Protein AF-A0A3B8SXZ1-F1 (afdb_monomer_lite)

pLDDT: mean 88.13, std 6.8, range [62.91, 96.25]

Radius of gyration: 19.56 Å; chains: 1; bounding box: 38×36×67 Å

Structure (mmCIF, N/CA/C/O backbone):
data_AF-A0A3B8SXZ1-F1
#
_entry.id   AF-A0A3B8SXZ1-F1
#
loop_
_atom_site.group_PDB
_atom_site.id
_atom_site.type_symbol
_atom_site.label_atom_id
_atom_site.label_alt_id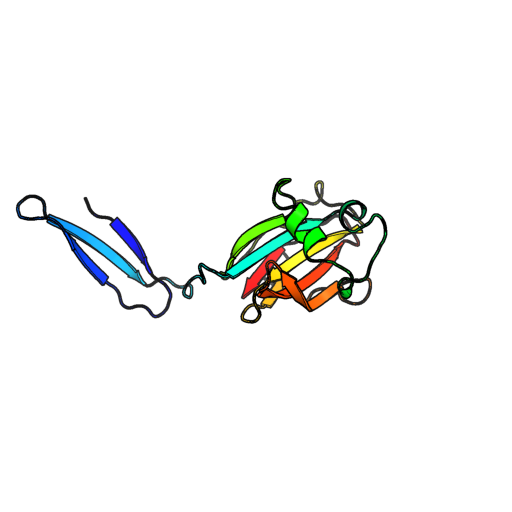
_atom_site.label_comp_id
_atom_site.label_asym_id
_atom_site.label_entity_id
_atom_site.label_seq_id
_atom_site.pdbx_PDB_ins_code
_atom_site.Cartn_x
_atom_site.Cartn_y
_atom_site.Cartn_z
_atom_site.occupancy
_atom_site.B_iso_or_equiv
_atom_site.auth_seq_id
_atom_site.auth_comp_id
_atom_site.auth_asym_id
_atom_site.auth_atom_id
_atom_site.pdbx_PDB_model_num
ATOM 1 N N . MET A 1 1 ? -6.552 9.083 36.990 1.00 72.94 1 MET A N 1
ATOM 2 C CA . MET A 1 1 ? -7.100 9.815 35.824 1.00 72.94 1 MET A CA 1
ATOM 3 C C . MET A 1 1 ? -7.404 8.801 34.741 1.00 72.94 1 MET A C 1
ATOM 5 O O . MET A 1 1 ? -6.623 7.867 34.613 1.00 72.94 1 MET A O 1
ATOM 9 N N . GLY A 1 2 ? -8.542 8.919 34.056 1.00 86.31 2 GLY A N 1
ATOM 10 C CA . GLY A 1 2 ? -8.925 7.974 33.002 1.00 86.31 2 GLY A CA 1
ATOM 11 C C . GLY A 1 2 ? -8.500 8.438 31.618 1.00 86.31 2 GLY A C 1
ATOM 12 O O . GLY A 1 2 ? -7.810 9.451 31.487 1.00 86.31 2 GLY A O 1
ATOM 13 N N . THR A 1 3 ? -8.891 7.684 30.597 1.00 92.62 3 THR A N 1
ATOM 14 C CA . THR A 1 3 ? -8.521 7.950 29.204 1.00 92.62 3 THR A CA 1
ATOM 15 C C . THR A 1 3 ? -9.686 8.500 28.390 1.00 92.62 3 THR A C 1
ATOM 17 O O . THR A 1 3 ? -10.857 8.313 28.721 1.00 92.62 3 THR A O 1
ATOM 20 N N . VAL A 1 4 ? -9.349 9.182 27.298 1.00 91.94 4 VAL A N 1
ATOM 21 C CA . VAL A 1 4 ? -10.288 9.511 26.226 1.00 91.94 4 VAL A CA 1
ATOM 22 C C . VAL A 1 4 ? -9.789 8.799 24.975 1.00 91.94 4 VAL A C 1
ATOM 24 O O . VAL A 1 4 ? -8.637 8.998 24.585 1.00 91.94 4 VAL A O 1
ATOM 27 N N . SER A 1 5 ? -10.623 7.956 24.373 1.00 90.00 5 SER A N 1
ATOM 28 C CA . SER A 1 5 ? -10.342 7.288 23.103 1.00 90.00 5 SER A CA 1
ATOM 29 C C . SER A 1 5 ? -11.339 7.718 22.034 1.00 90.00 5 SER A C 1
ATOM 31 O O . SER A 1 5 ? -12.509 7.980 22.312 1.00 90.00 5 SER A O 1
ATOM 33 N N . THR A 1 6 ? -10.869 7.786 20.793 1.00 89.56 6 THR A N 1
ATOM 34 C CA . THR A 1 6 ? -11.733 7.997 19.632 1.00 89.56 6 THR A CA 1
ATOM 35 C C . THR A 1 6 ? -12.273 6.647 19.167 1.00 89.56 6 THR A C 1
ATOM 37 O O . THR A 1 6 ? -11.502 5.715 18.945 1.00 89.56 6 THR A O 1
ATOM 40 N N . LEU A 1 7 ? -13.591 6.529 19.043 1.00 85.19 7 LEU A N 1
ATOM 41 C CA . LEU A 1 7 ? -14.282 5.349 18.531 1.00 85.19 7 LEU A CA 1
ATOM 42 C C . LEU A 1 7 ? -14.468 5.459 17.011 1.00 85.19 7 LEU A C 1
ATOM 44 O O . LEU A 1 7 ? -14.437 6.561 16.464 1.00 85.19 7 LEU A O 1
ATOM 48 N N . PRO A 1 8 ? -14.723 4.348 16.313 1.00 82.12 8 PRO A N 1
ATOM 49 C CA . PRO A 1 8 ? -15.138 4.395 14.921 1.00 82.12 8 PRO A CA 1
ATOM 50 C C . PRO A 1 8 ? -16.440 5.170 14.679 1.00 82.12 8 PRO A C 1
ATOM 52 O O . PRO A 1 8 ? -17.320 5.237 15.540 1.00 82.12 8 PRO A O 1
ATOM 55 N N . LEU A 1 9 ? -16.592 5.684 13.461 1.00 80.19 9 LEU A N 1
ATOM 56 C CA . LEU A 1 9 ? -17.808 6.304 12.950 1.00 80.19 9 LEU A CA 1
ATOM 57 C C . LEU A 1 9 ? -18.981 5.331 13.078 1.00 80.19 9 LEU A C 1
ATOM 59 O O . LEU A 1 9 ? -18.895 4.176 12.662 1.00 80.19 9 LEU A O 1
ATOM 63 N N . GLY A 1 10 ? -20.086 5.828 13.631 1.00 76.81 10 GLY A N 1
ATOM 64 C CA . GLY A 1 10 ? -21.310 5.054 13.831 1.00 76.81 10 GLY A CA 1
ATOM 65 C C . GLY A 1 10 ? -21.346 4.239 15.125 1.00 76.81 10 GLY A C 1
ATOM 66 O O . GLY A 1 10 ? -22.365 3.607 15.385 1.00 76.81 10 GLY A O 1
ATOM 67 N N . GLN A 1 11 ? -20.289 4.260 15.945 1.00 81.38 11 GLN A N 1
ATOM 68 C CA . GLN A 1 11 ? -20.384 3.768 17.320 1.00 81.38 11 GLN A CA 1
ATOM 69 C C . GLN A 1 11 ? -20.953 4.837 18.251 1.00 81.38 11 GLN A C 1
ATOM 71 O O . GLN A 1 11 ? -20.668 6.023 18.094 1.00 81.38 11 GLN A O 1
ATOM 76 N N . ASP A 1 12 ? -21.742 4.404 19.232 1.00 89.62 12 ASP A N 1
ATOM 77 C CA . ASP A 1 12 ? -22.282 5.285 20.263 1.00 89.62 12 ASP A CA 1
ATOM 78 C C . ASP A 1 12 ? -21.182 5.764 21.215 1.00 89.62 12 ASP A C 1
ATOM 80 O O . ASP A 1 12 ? -20.201 5.064 21.475 1.00 89.62 12 ASP A O 1
ATOM 84 N N . ALA A 1 13 ? -21.356 6.962 21.776 1.00 92.31 13 ALA A N 1
ATOM 85 C CA . ALA A 1 13 ? -20.464 7.451 22.817 1.00 92.31 13 ALA A CA 1
ATOM 86 C C . ALA A 1 13 ? -20.546 6.549 24.054 1.00 92.31 13 ALA A C 1
ATOM 88 O O . ALA A 1 13 ? -21.634 6.169 24.492 1.00 92.31 13 ALA A O 1
ATOM 89 N N . THR A 1 14 ? -19.398 6.235 24.648 1.00 95.12 14 THR A N 1
ATOM 90 C CA . THR A 1 14 ? -19.328 5.349 25.814 1.00 95.12 14 THR A CA 1
ATOM 91 C C . THR A 1 14 ? -18.622 6.013 26.982 1.00 95.12 14 THR A C 1
ATOM 93 O O . THR A 1 14 ? -17.723 6.839 26.817 1.00 95.12 14 THR A O 1
ATOM 96 N N . VAL A 1 15 ? -19.026 5.627 28.190 1.00 94.88 15 VAL A N 1
ATOM 97 C CA . VAL A 1 15 ? -18.303 5.939 29.422 1.00 94.88 15 VAL A CA 1
ATOM 98 C C . VAL A 1 15 ? -18.166 4.648 30.208 1.00 94.88 15 VAL A C 1
ATOM 100 O O . VAL A 1 15 ? -19.163 3.993 30.511 1.00 94.88 15 VAL A O 1
ATOM 103 N N . THR A 1 16 ? -16.935 4.278 30.541 1.00 94.56 16 THR A N 1
ATOM 104 C CA . THR A 1 16 ? -16.655 3.154 31.436 1.00 94.56 16 THR A CA 1
ATOM 105 C C . THR A 1 16 ? -16.103 3.679 32.747 1.00 94.56 16 THR A C 1
ATOM 107 O O . THR A 1 16 ? -15.277 4.590 32.777 1.00 94.56 16 THR A O 1
ATOM 110 N N . MET A 1 17 ? -16.583 3.110 33.846 1.00 92.69 17 MET A N 1
ATOM 111 C CA . MET A 1 17 ? -16.129 3.445 35.185 1.00 92.69 17 MET A CA 1
ATOM 112 C C . MET A 1 17 ? -15.332 2.268 35.735 1.00 92.69 17 MET A C 1
ATOM 114 O O . MET A 1 17 ? -15.805 1.134 35.734 1.00 92.69 17 MET A O 1
ATOM 118 N N . THR A 1 18 ? -14.123 2.543 36.204 1.00 92.81 18 THR A N 1
ATOM 119 C CA . THR A 1 18 ? -13.233 1.570 36.846 1.00 92.81 18 THR A CA 1
ATOM 120 C C . THR A 1 18 ? -12.816 2.078 38.223 1.00 92.81 18 THR A C 1
ATOM 122 O O . THR A 1 18 ? -12.850 3.281 38.472 1.00 92.81 18 THR A O 1
ATOM 125 N N . GLY A 1 19 ? -12.414 1.172 39.114 1.00 90.31 19 GLY A N 1
ATOM 126 C CA . GLY A 1 19 ? -12.016 1.515 40.481 1.00 90.31 19 GLY A CA 1
ATOM 127 C C . GLY A 1 19 ? -13.189 1.647 41.457 1.00 90.31 19 GLY A C 1
ATOM 128 O O . GLY A 1 19 ? -14.351 1.426 41.114 1.00 90.31 19 GLY A O 1
ATOM 129 N N . THR A 1 20 ? -12.865 1.970 42.706 1.00 90.62 20 THR A N 1
ATOM 130 C CA . THR A 1 20 ? -13.807 2.084 43.829 1.00 90.62 20 THR A CA 1
ATOM 131 C C . THR A 1 20 ? -13.468 3.318 44.647 1.00 90.62 20 THR A C 1
ATOM 133 O O . THR A 1 20 ? -12.306 3.701 44.699 1.00 90.62 20 THR A O 1
ATOM 136 N N . PHE A 1 21 ? -14.457 3.928 45.306 1.00 87.38 21 PHE A N 1
ATOM 137 C CA . PHE A 1 21 ? -14.257 5.157 46.079 1.00 87.38 21 PHE A CA 1
ATOM 138 C C . PHE A 1 21 ? -13.070 5.056 47.066 1.00 87.38 21 PHE A C 1
ATOM 140 O O . PHE A 1 21 ? -12.989 4.064 47.794 1.00 87.38 21 PHE A O 1
ATOM 147 N N . PRO A 1 22 ? -12.195 6.081 47.137 1.00 86.94 22 PRO A N 1
ATOM 148 C CA . PRO A 1 22 ? -12.250 7.357 46.404 1.00 86.94 22 PRO A CA 1
ATOM 149 C C . PRO A 1 22 ? -11.648 7.314 44.986 1.00 86.94 22 PRO A C 1
ATOM 151 O O . PRO A 1 22 ? -11.804 8.271 44.230 1.00 86.94 22 PRO A O 1
ATOM 154 N N . ASP A 1 23 ? -11.018 6.210 44.596 1.00 91.00 23 ASP A N 1
ATOM 155 C CA . ASP A 1 23 ? -10.238 6.063 43.363 1.00 91.00 23 ASP A CA 1
ATOM 156 C C . ASP A 1 23 ? -11.090 5.606 42.170 1.00 91.00 23 ASP A C 1
ATOM 158 O O . ASP A 1 23 ? -10.822 4.596 41.517 1.00 91.00 23 ASP A O 1
ATOM 162 N N . VAL A 1 24 ? -12.149 6.360 41.878 1.00 92.38 24 VAL A N 1
ATOM 163 C CA . VAL A 1 24 ? -12.975 6.135 40.687 1.00 92.38 24 VAL A CA 1
ATOM 164 C C . VAL A 1 24 ? -12.309 6.768 39.464 1.00 92.38 24 VAL A C 1
ATOM 166 O O . VAL A 1 24 ? -11.904 7.931 39.473 1.00 92.38 24 VAL A O 1
ATOM 169 N N . VAL A 1 25 ? -12.225 6.004 38.380 1.00 94.06 25 VAL A N 1
ATOM 170 C CA . VAL A 1 25 ? -11.637 6.407 37.102 1.00 94.06 25 VAL A CA 1
ATOM 171 C C . VAL A 1 25 ? -12.685 6.272 36.003 1.00 94.06 25 VAL A C 1
ATOM 173 O O . VAL A 1 25 ? -13.275 5.208 35.839 1.00 94.06 25 VAL A O 1
ATOM 176 N N . LEU A 1 26 ? -12.895 7.346 35.241 1.00 93.12 26 LEU A N 1
ATOM 177 C CA . LEU A 1 26 ? -13.821 7.395 34.109 1.00 93.12 26 LEU A CA 1
ATOM 178 C C . LEU A 1 26 ? -13.040 7.399 32.798 1.00 93.12 26 LEU A C 1
ATOM 180 O O . LEU A 1 26 ? -12.209 8.285 32.602 1.00 93.12 26 LEU A O 1
ATOM 184 N N . ASN A 1 27 ? -13.334 6.459 31.905 1.00 94.44 27 ASN A N 1
ATOM 185 C CA . ASN A 1 27 ? -12.781 6.433 30.554 1.00 94.44 27 ASN A CA 1
ATOM 186 C C . ASN A 1 27 ? -13.889 6.712 29.540 1.00 94.44 27 ASN A C 1
ATOM 188 O O . ASN A 1 27 ? -14.956 6.099 29.603 1.00 94.44 27 ASN A O 1
ATOM 192 N N . PHE A 1 28 ? -13.626 7.621 28.610 1.00 94.19 28 PHE A N 1
ATOM 193 C CA . PHE A 1 28 ? -14.586 8.092 27.617 1.00 94.19 28 PHE A CA 1
ATOM 194 C C . PHE A 1 28 ? -14.220 7.554 26.236 1.00 94.19 28 PHE A C 1
ATOM 196 O O . PHE A 1 28 ? -13.075 7.688 25.810 1.00 94.19 28 PHE A O 1
ATOM 203 N N . GLY A 1 29 ? -15.197 6.998 25.527 1.00 93.69 29 GLY A N 1
ATOM 204 C CA . GLY A 1 29 ? -15.111 6.708 24.101 1.00 93.69 29 GLY A CA 1
ATOM 205 C C . GLY A 1 29 ? -15.933 7.731 23.323 1.00 93.69 29 GLY A C 1
ATOM 206 O O . GLY A 1 29 ? -17.158 7.761 23.452 1.00 93.69 29 GLY A O 1
ATOM 207 N N . ILE A 1 30 ? -15.272 8.575 22.535 1.00 93.19 30 ILE A N 1
ATOM 208 C CA . ILE A 1 30 ? -15.906 9.624 21.730 1.00 93.19 30 ILE A CA 1
ATOM 209 C C . ILE A 1 30 ? -16.029 9.140 20.281 1.00 93.19 30 ILE A C 1
ATOM 211 O O . ILE A 1 30 ? -15.003 8.809 19.690 1.00 93.19 30 ILE A O 1
ATOM 215 N N . PRO A 1 31 ? -17.231 9.111 19.681 1.00 90.00 31 PRO A N 1
ATOM 216 C CA . PRO A 1 31 ? -17.410 8.735 18.282 1.00 90.00 31 PRO A CA 1
ATOM 217 C C . PRO A 1 31 ? -16.576 9.610 17.351 1.00 90.00 31 PRO A C 1
ATOM 219 O O . PRO A 1 31 ? -16.646 10.839 17.395 1.00 90.00 31 PRO A O 1
ATOM 222 N N . GLY A 1 32 ? -15.766 8.962 16.528 1.00 84.38 32 GLY A N 1
ATOM 223 C CA . GLY A 1 32 ? -14.933 9.595 15.523 1.00 84.38 32 GLY A CA 1
ATOM 224 C C . GLY A 1 32 ? -15.659 9.778 14.197 1.00 84.38 32 GLY A C 1
ATOM 225 O O . GLY A 1 32 ? -16.807 9.380 14.003 1.00 84.38 32 GLY A O 1
ATOM 226 N N . THR A 1 33 ? -14.947 10.380 13.253 1.00 78.25 33 THR A N 1
ATOM 227 C CA . THR A 1 33 ? -15.427 10.636 11.890 1.00 78.25 33 THR A CA 1
ATOM 228 C C . THR A 1 33 ? -15.011 9.552 10.894 1.00 78.25 33 THR A C 1
ATOM 230 O O . THR A 1 33 ? -15.461 9.570 9.751 1.00 78.25 33 THR A O 1
ATOM 233 N N . GLN A 1 34 ? -14.169 8.600 11.308 1.00 72.81 34 GLN A N 1
ATOM 234 C CA . GLN A 1 34 ? -13.605 7.560 10.446 1.00 72.81 34 GLN A CA 1
ATOM 235 C C . GLN A 1 34 ? -14.199 6.182 10.763 1.00 72.81 34 GLN A C 1
ATOM 237 O O . GLN A 1 34 ? -14.354 5.866 11.940 1.00 72.81 34 GLN A O 1
ATOM 242 N N . PRO A 1 35 ? -14.523 5.349 9.756 1.00 67.38 35 PRO A N 1
ATOM 243 C CA . PRO A 1 35 ? -15.050 3.998 9.966 1.00 67.38 35 PRO A CA 1
ATOM 244 C C . PRO A 1 35 ? -14.075 3.098 10.740 1.00 67.38 35 PRO A C 1
ATOM 246 O O . PRO A 1 35 ? -12.906 3.436 10.923 1.00 67.38 35 PRO A O 1
ATOM 249 N N . ALA A 1 36 ? -14.566 1.945 11.206 1.00 66.62 36 ALA A N 1
ATOM 250 C CA . ALA A 1 36 ? -13.760 1.016 11.994 1.00 66.62 36 ALA A CA 1
ATOM 251 C C . ALA A 1 36 ? -12.559 0.531 11.180 1.00 66.62 36 ALA A C 1
ATOM 253 O O . ALA A 1 36 ? -12.717 0.079 10.048 1.00 66.62 36 ALA A O 1
ATOM 254 N N . GLN A 1 37 ? -11.368 0.646 11.765 1.00 64.44 37 GLN A N 1
ATOM 255 C CA . GLN A 1 37 ? -10.139 0.153 11.162 1.00 64.44 37 GLN A CA 1
ATOM 256 C C . GLN A 1 37 ? -10.186 -1.378 11.117 1.00 64.44 37 GLN A C 1
ATOM 258 O O . GLN A 1 37 ? -10.446 -2.024 12.136 1.00 64.44 37 GLN A O 1
ATOM 263 N N . GLU A 1 38 ? -9.946 -1.967 9.948 1.00 66.69 38 GLU A N 1
ATOM 264 C CA . GLU A 1 38 ? -9.870 -3.421 9.821 1.00 66.69 38 GLU A CA 1
ATOM 265 C C . GLU A 1 38 ? -8.486 -3.884 10.285 1.00 66.69 38 GLU A C 1
ATOM 267 O O . GLU A 1 38 ? -7.500 -3.753 9.568 1.00 66.69 38 GLU A O 1
ATOM 272 N N . ILE A 1 39 ? -8.406 -4.393 11.516 1.00 62.91 39 ILE A N 1
ATOM 273 C CA . ILE A 1 39 ? -7.135 -4.696 12.201 1.00 62.91 39 ILE A CA 1
ATOM 274 C C . ILE A 1 39 ? -6.348 -5.847 11.544 1.00 62.91 39 ILE A C 1
ATOM 276 O O . ILE A 1 39 ? -5.130 -5.911 11.689 1.00 62.91 39 ILE A O 1
ATOM 280 N N . ASP A 1 40 ? -7.035 -6.713 10.791 1.00 78.88 40 ASP A N 1
ATOM 281 C CA . ASP A 1 40 ? -6.453 -7.883 10.114 1.00 78.88 40 ASP A CA 1
ATOM 282 C C . ASP A 1 40 ? -6.191 -7.658 8.616 1.00 78.88 40 ASP A C 1
ATOM 284 O O . ASP A 1 40 ? -5.680 -8.545 7.928 1.00 78.88 40 ASP A O 1
ATOM 288 N N . LYS A 1 41 ? -6.547 -6.484 8.087 1.00 85.88 41 LYS A N 1
ATOM 289 C CA . LYS A 1 41 ? -6.261 -6.107 6.702 1.00 85.88 41 LYS A CA 1
ATOM 290 C C . LYS A 1 41 ? -5.298 -4.938 6.677 1.00 85.88 41 LYS A C 1
ATOM 292 O O . LYS A 1 41 ? -5.322 -4.083 7.555 1.00 85.88 41 LYS A O 1
ATOM 297 N N . PHE A 1 42 ? -4.458 -4.880 5.652 1.00 91.88 42 PHE A N 1
ATOM 298 C CA . PHE A 1 42 ? -3.407 -3.872 5.570 1.00 91.88 42 PHE A CA 1
ATOM 299 C C . PHE A 1 42 ? -3.480 -3.079 4.273 1.00 91.88 42 PHE A C 1
ATOM 301 O O . PHE A 1 42 ? -3.974 -3.559 3.262 1.00 91.88 42 PHE A O 1
ATOM 308 N N . ILE A 1 43 ? -2.969 -1.859 4.292 1.00 92.75 43 ILE A N 1
ATOM 309 C CA . ILE A 1 43 ? -2.623 -1.123 3.083 1.00 92.75 43 ILE A CA 1
ATOM 310 C C . ILE A 1 43 ? -1.110 -1.200 2.943 1.00 92.75 43 ILE A C 1
ATOM 312 O O . ILE A 1 43 ? -0.374 -0.847 3.870 1.00 92.75 43 ILE A O 1
ATOM 316 N N . TYR A 1 44 ? -0.666 -1.673 1.784 1.00 94.88 44 TYR A N 1
ATOM 317 C CA . TYR A 1 44 ? 0.735 -1.684 1.394 1.00 94.88 44 TYR A CA 1
ATOM 318 C C . TYR A 1 44 ? 0.940 -0.542 0.421 1.00 94.88 44 TYR A C 1
ATOM 320 O O . TYR A 1 44 ? 0.302 -0.524 -0.628 1.00 94.88 44 TYR A O 1
ATOM 328 N N . TYR A 1 45 ? 1.800 0.413 0.744 1.00 94.88 45 TYR A N 1
ATOM 329 C CA . TYR A 1 45 ? 2.065 1.516 -0.167 1.00 94.88 45 TYR A CA 1
ATOM 330 C C . TYR A 1 45 ? 3.515 1.962 -0.120 1.00 94.88 45 TYR A C 1
ATOM 332 O O . TYR A 1 45 ? 4.168 1.933 0.922 1.00 94.88 45 TYR A O 1
ATOM 340 N N . GLY A 1 46 ? 4.021 2.423 -1.251 1.00 93.25 46 GLY A N 1
ATOM 341 C CA . GLY A 1 46 ? 5.359 2.975 -1.324 1.00 93.25 46 GLY A CA 1
ATOM 342 C C . GLY A 1 46 ? 5.858 3.049 -2.749 1.00 93.25 46 GLY A C 1
ATOM 343 O O . GLY A 1 46 ? 5.069 3.125 -3.694 1.00 93.25 46 GLY A O 1
ATOM 344 N N . ARG A 1 47 ? 7.179 3.050 -2.891 1.00 93.06 47 ARG A N 1
ATOM 345 C CA . ARG A 1 47 ? 7.833 3.267 -4.174 1.00 93.06 47 ARG A CA 1
ATOM 346 C C . ARG A 1 47 ? 8.933 2.246 -4.393 1.00 93.06 47 ARG A C 1
ATOM 348 O O . ARG A 1 47 ? 9.825 2.119 -3.559 1.00 93.06 47 ARG A O 1
ATOM 355 N N . LEU A 1 48 ? 8.888 1.567 -5.534 1.00 93.19 48 LEU A N 1
ATOM 356 C CA . LEU A 1 48 ? 9.903 0.596 -5.929 1.00 93.19 48 LEU A CA 1
ATOM 357 C C . LEU A 1 48 ? 10.649 1.083 -7.176 1.00 93.19 48 LEU A C 1
ATOM 359 O O . LEU A 1 48 ? 10.013 1.335 -8.198 1.00 93.19 48 LEU A O 1
ATOM 363 N N . PRO A 1 49 ? 11.983 1.212 -7.143 1.00 92.00 49 PRO A N 1
ATOM 364 C CA . PRO A 1 49 ? 12.759 1.457 -8.350 1.00 92.00 49 PRO A CA 1
ATOM 365 C C . PRO A 1 49 ? 12.691 0.258 -9.305 1.00 92.00 49 PRO A C 1
ATOM 367 O O . PRO A 1 49 ? 12.481 -0.879 -8.886 1.00 92.00 49 PRO A 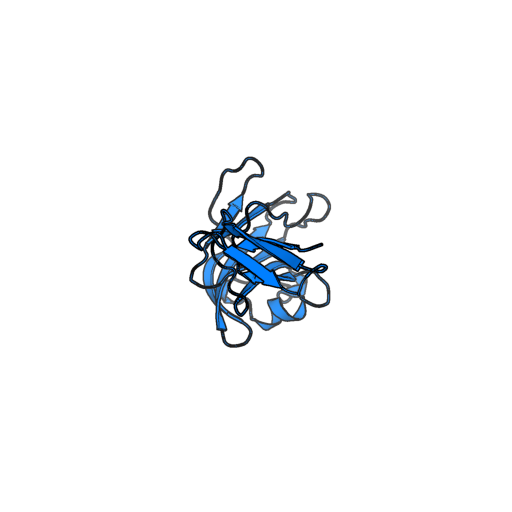O 1
ATOM 370 N N . ILE A 1 50 ? 12.969 0.491 -10.595 1.00 90.25 50 ILE A N 1
ATOM 371 C CA . ILE A 1 50 ? 12.986 -0.561 -11.637 1.00 90.25 50 ILE A CA 1
ATOM 372 C C . ILE A 1 50 ? 13.841 -1.772 -11.224 1.00 90.25 50 ILE A C 1
ATOM 374 O O . ILE A 1 50 ? 13.499 -2.914 -11.527 1.00 90.25 50 ILE A O 1
ATOM 378 N N . ALA A 1 51 ? 14.952 -1.533 -10.523 1.00 91.06 51 ALA A N 1
ATOM 379 C CA . ALA A 1 51 ? 15.841 -2.586 -10.037 1.00 91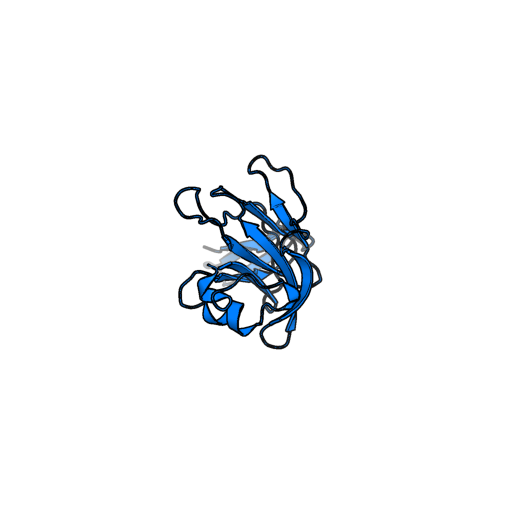.06 51 ALA A CA 1
ATOM 380 C C . ALA A 1 51 ? 15.131 -3.596 -9.115 1.00 91.06 51 ALA A C 1
ATOM 382 O O . ALA A 1 51 ? 15.418 -4.788 -9.195 1.00 91.06 51 ALA A O 1
ATOM 383 N N . ASP A 1 52 ? 14.175 -3.131 -8.310 1.00 91.69 52 ASP A N 1
ATOM 384 C CA . ASP A 1 52 ? 13.467 -3.932 -7.307 1.00 91.69 52 ASP A CA 1
ATOM 385 C C . ASP A 1 52 ? 12.272 -4.704 -7.899 1.00 91.69 52 ASP A C 1
ATOM 387 O O . ASP A 1 52 ? 11.822 -5.691 -7.324 1.00 91.69 52 ASP A O 1
ATOM 391 N N . VAL A 1 53 ? 11.806 -4.332 -9.098 1.00 88.81 53 VAL A N 1
ATOM 392 C CA . VAL A 1 53 ? 10.750 -5.055 -9.840 1.00 88.81 53 VAL A CA 1
ATOM 393 C C . VAL A 1 53 ? 11.305 -5.971 -10.942 1.00 88.81 53 VAL A C 1
ATOM 395 O O . VAL A 1 53 ? 10.602 -6.343 -11.879 1.00 88.81 53 VAL A O 1
ATOM 398 N N . GLY A 1 54 ? 12.583 -6.351 -10.849 1.00 84.44 54 GLY A N 1
ATOM 399 C CA . GLY A 1 54 ? 13.231 -7.275 -11.790 1.00 84.44 54 GLY A CA 1
ATOM 400 C C . GLY A 1 54 ? 14.135 -6.617 -12.837 1.00 84.44 54 GLY A C 1
ATOM 401 O O . GLY A 1 54 ? 14.528 -7.269 -13.803 1.00 84.44 54 GLY A O 1
ATOM 402 N N . GLY A 1 55 ? 14.486 -5.338 -12.669 1.00 86.94 55 GLY A N 1
ATOM 403 C CA . GLY A 1 55 ? 15.519 -4.660 -13.464 1.00 86.94 55 GLY A CA 1
ATOM 404 C C . GLY A 1 55 ? 15.094 -4.239 -14.873 1.00 86.94 55 GLY A C 1
ATOM 405 O O . GLY A 1 55 ? 15.930 -3.781 -15.651 1.00 86.94 55 GLY A O 1
ATOM 406 N N . SER A 1 56 ? 13.812 -4.368 -15.213 1.00 88.88 56 SER A N 1
ATOM 407 C CA . SER A 1 56 ? 13.241 -3.919 -16.485 1.00 88.88 56 SER A CA 1
ATOM 408 C C . SER A 1 56 ? 11.803 -3.440 -16.296 1.00 88.88 56 SER A C 1
ATOM 410 O O . SER A 1 56 ? 11.191 -3.684 -15.258 1.00 88.88 56 SER A O 1
ATOM 412 N N . VAL A 1 57 ? 11.268 -2.715 -17.281 1.00 87.69 57 VAL A N 1
ATOM 413 C CA . VAL A 1 57 ? 9.867 -2.287 -17.239 1.00 87.69 57 VAL A CA 1
ATOM 414 C C . VAL A 1 57 ? 8.965 -3.500 -17.460 1.00 87.69 57 VAL A C 1
ATOM 416 O O . VAL A 1 57 ? 9.045 -4.149 -18.503 1.00 87.69 57 VAL A O 1
ATOM 419 N N . ILE A 1 58 ? 8.108 -3.785 -16.482 1.00 90.88 58 ILE A N 1
ATOM 420 C CA . ILE A 1 58 ? 7.119 -4.859 -16.505 1.00 90.88 58 ILE A CA 1
ATOM 421 C C . ILE A 1 58 ? 5.713 -4.274 -16.381 1.00 90.88 58 ILE A C 1
ATOM 423 O O . ILE A 1 58 ? 5.510 -3.182 -15.856 1.00 90.88 58 ILE A O 1
ATOM 427 N N . GLN A 1 59 ? 4.720 -5.017 -16.860 1.00 91.31 59 GLN A N 1
ATOM 428 C CA . GLN A 1 59 ? 3.320 -4.673 -16.620 1.00 91.31 59 GLN A CA 1
ATOM 429 C C . GLN A 1 59 ? 2.976 -4.873 -15.142 1.00 91.31 59 GLN A C 1
ATOM 431 O O . GLN A 1 59 ? 3.477 -5.807 -14.516 1.00 91.31 59 GLN A O 1
ATOM 436 N N . TYR A 1 60 ? 2.070 -4.058 -14.593 1.00 93.00 60 TYR A N 1
ATOM 437 C CA . TYR A 1 60 ? 1.652 -4.194 -13.190 1.00 93.00 60 TYR A CA 1
ATOM 438 C C . TYR A 1 60 ? 1.062 -5.573 -12.876 1.00 93.00 60 TYR A C 1
ATOM 440 O O . TYR A 1 60 ? 1.249 -6.085 -11.779 1.00 93.00 60 TYR A O 1
ATOM 448 N N . SER A 1 61 ? 0.422 -6.224 -13.851 1.00 91.31 61 SER A N 1
ATOM 449 C CA . SER A 1 61 ? -0.080 -7.598 -13.712 1.00 91.31 61 SER A CA 1
ATOM 450 C C . SER A 1 61 ? 1.013 -8.652 -13.509 1.00 91.31 61 SER A C 1
ATOM 452 O O . SER A 1 61 ? 0.699 -9.788 -13.166 1.00 91.31 61 SER A O 1
ATOM 454 N N . ALA A 1 62 ? 2.278 -8.311 -13.765 1.00 92.62 62 ALA A N 1
ATOM 455 C CA . ALA A 1 62 ? 3.432 -9.171 -13.525 1.00 92.62 62 ALA A CA 1
ATOM 456 C C . ALA A 1 62 ? 4.126 -8.882 -12.180 1.00 92.62 62 ALA A C 1
ATOM 458 O O . ALA A 1 62 ? 5.048 -9.611 -11.817 1.00 92.62 62 ALA A O 1
ATOM 459 N N . ILE A 1 63 ? 3.696 -7.850 -11.440 1.00 93.19 63 ILE A N 1
ATOM 460 C CA . ILE A 1 63 ? 4.201 -7.575 -10.092 1.00 93.19 63 ILE A CA 1
ATOM 461 C C . ILE A 1 63 ? 3.748 -8.700 -9.167 1.00 93.19 63 ILE A C 1
ATOM 463 O O . ILE A 1 63 ? 2.563 -9.029 -9.084 1.00 93.19 63 ILE A O 1
ATOM 467 N N . THR A 1 64 ? 4.705 -9.301 -8.466 1.00 93.19 64 THR A N 1
ATOM 468 C CA . THR A 1 64 ? 4.444 -10.410 -7.550 1.00 93.19 64 THR A CA 1
ATOM 469 C C . THR A 1 64 ? 4.305 -9.924 -6.113 1.00 93.19 64 THR A C 1
ATOM 471 O O . THR A 1 64 ? 4.756 -8.837 -5.753 1.00 93.19 64 THR A O 1
ATOM 474 N N . ALA A 1 65 ? 3.709 -10.762 -5.262 1.00 93.19 65 ALA A N 1
ATOM 475 C CA . ALA A 1 65 ? 3.634 -10.498 -3.830 1.00 93.19 65 ALA A CA 1
ATOM 476 C C . ALA A 1 65 ? 5.021 -10.293 -3.216 1.00 93.19 65 ALA A C 1
ATOM 478 O O . ALA A 1 65 ? 5.225 -9.338 -2.472 1.00 93.19 65 ALA A O 1
ATOM 479 N N . ASP A 1 66 ? 5.975 -11.145 -3.601 1.00 93.12 66 ASP A N 1
ATOM 480 C CA . ASP A 1 66 ? 7.343 -11.103 -3.092 1.00 93.12 66 ASP A CA 1
ATOM 481 C C . ASP A 1 66 ? 8.015 -9.763 -3.389 1.00 93.12 66 ASP A C 1
ATOM 483 O O . ASP A 1 66 ? 8.633 -9.211 -2.486 1.00 93.12 66 ASP A O 1
ATOM 487 N N . MET A 1 67 ? 7.819 -9.198 -4.590 1.00 93.56 67 MET A N 1
ATOM 488 C CA . MET A 1 67 ? 8.335 -7.869 -4.960 1.00 93.56 67 MET A CA 1
ATOM 489 C C . MET A 1 67 ? 7.772 -6.738 -4.093 1.00 93.56 67 MET A C 1
ATOM 491 O O . MET A 1 67 ? 8.372 -5.677 -4.017 1.00 93.56 67 MET A O 1
ATOM 495 N N . ILE A 1 68 ? 6.620 -6.920 -3.450 1.00 93.75 68 ILE A N 1
ATOM 496 C CA . ILE A 1 68 ? 6.059 -5.925 -2.528 1.00 93.75 68 ILE A CA 1
ATOM 497 C C . ILE A 1 68 ? 6.534 -6.224 -1.103 1.00 93.75 68 ILE A C 1
ATOM 499 O O . ILE A 1 68 ? 7.003 -5.334 -0.391 1.00 93.75 68 ILE A O 1
ATOM 503 N N . THR A 1 69 ? 6.442 -7.482 -0.670 1.00 93.12 69 THR A N 1
ATOM 504 C CA . THR A 1 69 ? 6.695 -7.866 0.723 1.00 93.12 69 THR A CA 1
ATOM 505 C C . THR A 1 69 ? 8.178 -7.934 1.088 1.00 93.12 69 THR A C 1
ATOM 507 O O . THR A 1 69 ? 8.511 -7.744 2.258 1.00 93.12 69 THR A O 1
ATOM 510 N N . SER A 1 70 ? 9.088 -8.151 0.129 1.00 92.44 70 SER A N 1
ATOM 511 C CA . SER A 1 70 ? 10.542 -8.127 0.380 1.00 92.44 70 SER A CA 1
ATOM 512 C C . SER A 1 70 ? 11.046 -6.749 0.811 1.00 92.44 70 SER A C 1
ATOM 514 O O . SER A 1 70 ? 12.075 -6.646 1.475 1.00 92.44 70 SER A O 1
ATOM 516 N N . HIS A 1 71 ? 10.300 -5.698 0.469 1.00 92.19 71 HIS A N 1
ATOM 517 C CA . HIS A 1 71 ? 10.655 -4.299 0.694 1.00 92.19 71 HIS A CA 1
ATOM 518 C C . HIS A 1 71 ? 9.956 -3.671 1.911 1.00 92.19 71 HIS A C 1
ATOM 520 O O . HIS A 1 71 ? 9.908 -2.451 2.078 1.00 92.19 71 HIS A O 1
ATOM 526 N N . LEU A 1 72 ? 9.425 -4.515 2.802 1.00 89.94 72 LEU A N 1
ATOM 527 C CA . LEU A 1 72 ? 8.929 -4.081 4.109 1.00 89.94 72 LEU A CA 1
ATOM 528 C C . LEU A 1 72 ? 10.076 -3.771 5.077 1.00 89.94 72 LEU A C 1
ATOM 530 O O . LEU A 1 72 ? 9.956 -2.888 5.919 1.00 89.94 72 LEU A O 1
ATOM 534 N N . THR A 1 73 ? 11.199 -4.487 4.974 1.00 88.25 73 THR A N 1
ATOM 535 C CA . THR A 1 73 ? 12.335 -4.331 5.899 1.00 88.25 73 THR A CA 1
ATOM 536 C C . THR A 1 73 ? 13.284 -3.201 5.515 1.00 88.25 73 THR A C 1
ATOM 538 O O . THR A 1 73 ? 13.993 -2.691 6.379 1.00 88.25 73 THR A O 1
ATOM 541 N N . ASP A 1 74 ? 13.322 -2.818 4.234 1.00 88.88 74 ASP A N 1
ATOM 542 C CA . ASP A 1 74 ? 14.117 -1.682 3.745 1.00 88.88 74 ASP A CA 1
ATOM 543 C C . ASP A 1 74 ? 13.313 -0.369 3.687 1.00 88.88 74 ASP A C 1
ATOM 545 O O . ASP A 1 74 ? 13.833 0.652 3.240 1.00 88.88 74 ASP A O 1
ATOM 549 N N . ASN A 1 75 ? 12.075 -0.385 4.203 1.00 87.25 75 ASN A N 1
ATOM 550 C CA . ASN A 1 75 ? 11.145 0.744 4.300 1.00 87.25 75 ASN A CA 1
ATOM 551 C C . ASN A 1 75 ? 10.772 1.400 2.958 1.00 87.25 75 ASN A C 1
ATOM 553 O O . ASN A 1 75 ? 10.283 2.531 2.950 1.00 87.25 75 ASN A O 1
ATOM 557 N N . LYS A 1 76 ? 10.961 0.717 1.821 1.00 91.00 76 LYS A N 1
ATOM 558 C CA . LYS A 1 76 ? 10.459 1.216 0.528 1.00 91.00 76 LYS A CA 1
ATOM 559 C C . LYS A 1 76 ? 8.957 0.996 0.371 1.00 91.00 76 LYS A C 1
ATOM 561 O O . LYS A 1 76 ? 8.298 1.783 -0.310 1.00 91.00 76 LYS A O 1
ATOM 566 N N . ILE A 1 77 ? 8.418 -0.038 1.021 1.00 94.75 77 ILE A N 1
ATOM 567 C CA . ILE A 1 77 ? 6.982 -0.286 1.168 1.00 94.75 77 ILE A CA 1
ATOM 568 C C . ILE A 1 77 ? 6.602 -0.178 2.644 1.00 94.75 77 ILE A C 1
ATOM 570 O O . ILE A 1 77 ? 7.169 -0.836 3.512 1.00 94.75 77 ILE A O 1
ATOM 574 N N . ASN A 1 78 ? 5.586 0.629 2.919 1.00 92.31 78 ASN A N 1
ATOM 575 C CA . ASN A 1 78 ? 4.952 0.748 4.220 1.00 92.31 78 ASN A CA 1
ATOM 576 C C . ASN A 1 78 ? 3.759 -0.206 4.289 1.00 92.31 78 ASN A C 1
ATOM 578 O O . ASN A 1 78 ? 2.965 -0.271 3.351 1.00 92.31 78 ASN A O 1
ATOM 582 N N . LYS A 1 79 ? 3.610 -0.905 5.418 1.00 92.69 79 LYS A N 1
ATOM 583 C CA . LYS A 1 79 ? 2.445 -1.738 5.746 1.00 92.69 79 LYS A CA 1
ATOM 584 C C . LYS A 1 79 ? 1.742 -1.132 6.951 1.00 92.69 79 LYS A C 1
ATOM 586 O O . LYS A 1 79 ? 2.308 -1.100 8.042 1.00 92.69 79 LYS A O 1
ATOM 591 N N . ILE A 1 80 ? 0.512 -0.672 6.761 1.00 89.88 80 ILE A N 1
ATOM 592 C CA . ILE A 1 80 ? -0.308 -0.083 7.830 1.00 89.88 80 ILE A CA 1
ATOM 593 C C . ILE A 1 80 ? -1.667 -0.779 7.902 1.00 89.88 80 ILE A C 1
ATOM 595 O O . ILE A 1 80 ? -2.122 -1.283 6.877 1.00 89.88 80 ILE A O 1
ATOM 599 N N . PRO A 1 81 ? -2.335 -0.847 9.067 1.00 88.50 81 PRO A N 1
ATOM 600 C CA . PRO A 1 81 ? -3.660 -1.453 9.137 1.00 88.50 81 PRO A CA 1
ATOM 601 C C . PRO A 1 81 ? -4.663 -0.627 8.324 1.00 88.50 81 PRO A C 1
ATOM 603 O O . PRO A 1 81 ? -4.607 0.605 8.337 1.00 88.50 81 PRO A O 1
ATOM 606 N N . ALA A 1 82 ? -5.562 -1.302 7.612 1.00 87.50 82 ALA A N 1
ATOM 607 C CA . ALA A 1 82 ? -6.380 -0.699 6.571 1.00 87.50 82 ALA A CA 1
ATOM 608 C C . ALA A 1 82 ? -7.351 0.350 7.127 1.00 87.50 82 ALA A C 1
ATOM 610 O O . ALA A 1 82 ? -8.192 0.073 7.986 1.00 87.50 82 ALA A O 1
ATOM 611 N N . SER A 1 83 ? -7.221 1.571 6.616 1.00 85.56 83 SER A N 1
ATOM 612 C CA . SER A 1 83 ? -8.040 2.731 6.951 1.00 85.56 83 SER A CA 1
ATOM 613 C C . SER A 1 83 ? -8.048 3.720 5.786 1.00 85.56 83 SER A C 1
ATOM 615 O O . SER A 1 83 ? -7.257 3.607 4.850 1.00 85.56 83 SER A O 1
ATOM 617 N N . LYS A 1 84 ? -8.942 4.711 5.840 1.00 86.75 84 LYS A N 1
ATOM 618 C CA . LYS A 1 84 ? -8.924 5.811 4.872 1.00 86.75 84 LYS A CA 1
ATOM 619 C C . LYS A 1 84 ? -7.645 6.628 5.029 1.00 86.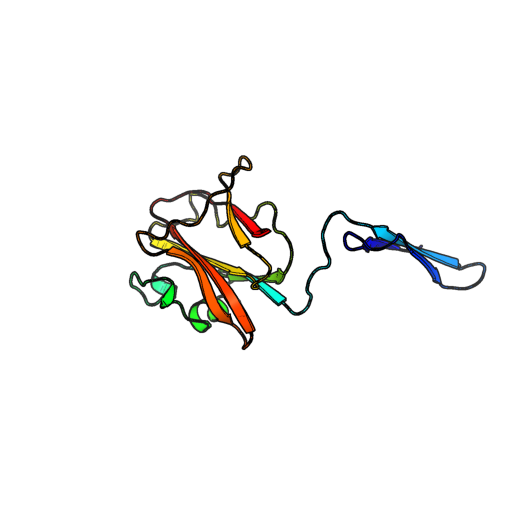75 84 LYS A C 1
ATOM 621 O O . LYS A 1 84 ? -7.274 6.982 6.150 1.00 86.75 84 LYS A O 1
ATOM 626 N N . LEU A 1 85 ? -7.013 6.964 3.910 1.00 85.94 85 LEU A N 1
ATOM 627 C CA . LEU A 1 85 ? -5.809 7.791 3.866 1.00 85.94 85 LEU A CA 1
ATOM 628 C C . LEU A 1 85 ? -6.130 9.087 3.132 1.00 85.94 85 LEU A C 1
ATOM 630 O O . LEU A 1 85 ? -6.415 9.070 1.942 1.00 85.94 85 LEU A O 1
ATOM 634 N N . GLU A 1 86 ? -6.084 10.215 3.839 1.00 79.62 86 GLU A N 1
ATOM 635 C CA . GLU A 1 86 ? -6.491 11.506 3.266 1.00 79.62 86 GLU A CA 1
ATOM 636 C C . GLU A 1 86 ? -5.399 12.160 2.411 1.00 79.62 86 GLU A C 1
ATOM 638 O O . GLU A 1 86 ? -5.708 12.857 1.443 1.00 79.62 86 GLU A O 1
ATOM 643 N N . LYS A 1 87 ? -4.126 11.951 2.771 1.00 83.44 87 LYS A N 1
ATOM 644 C CA . LYS A 1 87 ? -2.969 12.467 2.033 1.00 83.44 87 LYS A CA 1
ATOM 645 C C . LYS A 1 87 ? -1.683 11.806 2.519 1.00 83.44 87 LYS A C 1
ATOM 647 O O . LYS A 1 87 ? -1.223 12.093 3.623 1.00 83.44 87 LYS A O 1
ATOM 652 N N . VAL A 1 88 ? -1.069 10.967 1.690 1.00 86.31 88 VAL A N 1
ATOM 653 C CA . VAL A 1 88 ? 0.249 10.376 1.984 1.00 86.31 88 VAL A CA 1
ATOM 654 C C . VAL A 1 88 ? 1.211 10.645 0.836 1.00 86.31 88 VAL A C 1
ATOM 656 O O . VAL A 1 88 ? 0.881 10.399 -0.311 1.00 86.31 88 VAL A O 1
ATOM 659 N N . CYS A 1 89 ? 2.393 11.185 1.121 1.00 85.06 89 CYS A N 1
ATOM 660 C CA . CYS A 1 89 ? 3.385 11.494 0.090 1.00 85.06 89 CYS A CA 1
ATOM 661 C C . CYS A 1 89 ? 4.175 10.232 -0.302 1.00 85.06 89 CYS A C 1
ATOM 663 O O . CYS A 1 89 ? 4.661 9.530 0.583 1.00 85.06 89 CYS A O 1
ATOM 665 N N . PHE A 1 90 ? 4.349 9.972 -1.602 1.00 83.56 90 PHE A N 1
ATOM 666 C CA . PHE A 1 90 ? 5.238 8.910 -2.113 1.00 83.56 90 PHE A CA 1
ATOM 667 C C . PHE A 1 90 ? 6.718 9.317 -2.191 1.00 83.56 90 PHE A C 1
ATOM 669 O O . PHE A 1 90 ? 7.565 8.510 -2.576 1.00 83.56 90 PHE A O 1
ATOM 676 N N . GLY A 1 91 ? 7.024 10.570 -1.862 1.00 80.88 91 GLY A N 1
ATOM 677 C CA . GLY A 1 91 ? 8.365 11.141 -1.891 1.00 80.88 91 GLY A CA 1
ATOM 678 C C . GLY A 1 91 ? 8.375 12.539 -2.501 1.00 80.88 91 GLY A C 1
ATOM 679 O O . GLY A 1 91 ? 7.442 12.943 -3.203 1.00 80.88 91 GLY A O 1
ATOM 680 N N . GLU A 1 92 ? 9.433 13.279 -2.206 1.00 83.12 92 GLU A N 1
ATOM 681 C CA . GLU A 1 92 ? 9.698 14.594 -2.789 1.00 83.12 92 GLU A CA 1
ATOM 682 C C . GLU A 1 92 ? 10.312 14.476 -4.203 1.00 83.12 92 GLU A C 1
ATOM 684 O O . GLU A 1 92 ? 10.674 13.398 -4.688 1.00 83.12 92 GLU A O 1
ATOM 689 N N . GLU A 1 93 ? 10.406 15.601 -4.914 1.00 81.44 93 GLU A N 1
ATOM 690 C CA . GLU A 1 93 ? 10.911 15.639 -6.294 1.00 81.44 93 GLU A CA 1
ATOM 691 C C . GLU A 1 93 ? 12.380 15.189 -6.406 1.00 81.44 93 GLU A C 1
ATOM 693 O O . GLU A 1 93 ? 12.764 14.527 -7.367 1.00 81.44 93 GLU A O 1
ATOM 698 N N . ASP A 1 94 ? 13.209 15.500 -5.416 1.00 84.62 94 ASP A N 1
ATOM 699 C CA . ASP A 1 94 ? 14.612 15.084 -5.357 1.00 84.62 94 ASP A CA 1
ATOM 700 C C . ASP A 1 94 ? 14.789 13.614 -4.951 1.00 84.62 94 ASP A C 1
ATOM 702 O O . ASP A 1 94 ? 15.792 12.994 -5.316 1.00 84.62 94 ASP A O 1
ATOM 706 N N . GLU A 1 95 ? 13.793 13.038 -4.279 1.00 84.69 95 GLU A N 1
ATOM 707 C CA . GLU A 1 95 ? 13.768 11.634 -3.878 1.00 84.69 95 GLU A CA 1
ATOM 708 C C . GLU A 1 95 ? 13.260 10.714 -4.989 1.00 84.69 95 GLU A C 1
ATOM 710 O O . GLU A 1 95 ? 13.621 9.539 -4.996 1.00 84.69 95 GLU A O 1
ATOM 715 N N . THR A 1 96 ? 12.407 11.201 -5.896 1.00 86.38 96 THR A N 1
ATOM 716 C CA . THR A 1 96 ? 11.826 10.397 -6.985 1.00 86.38 96 THR A CA 1
ATOM 717 C C . THR A 1 96 ? 12.766 10.250 -8.181 1.00 86.38 96 THR A C 1
ATOM 719 O O . THR A 1 96 ? 13.566 11.134 -8.513 1.00 86.38 96 THR A O 1
ATOM 722 N N . ALA A 1 97 ? 12.653 9.115 -8.870 1.00 88.06 97 ALA A N 1
ATOM 723 C CA . ALA A 1 97 ? 13.318 8.865 -10.139 1.00 88.06 97 ALA A CA 1
ATOM 724 C C . ALA A 1 97 ? 12.316 8.497 -11.240 1.00 88.06 97 ALA A C 1
ATOM 726 O O . ALA A 1 97 ? 11.265 7.902 -11.005 1.00 88.06 97 ALA A O 1
ATOM 727 N N . ILE A 1 98 ? 12.669 8.850 -12.479 1.00 88.50 98 ILE A N 1
ATOM 728 C CA . ILE A 1 98 ? 11.935 8.391 -13.660 1.00 88.50 98 ILE A CA 1
ATOM 729 C C . ILE A 1 98 ? 12.057 6.869 -13.720 1.00 88.50 98 ILE A C 1
ATOM 731 O O . ILE A 1 98 ? 13.167 6.339 -13.656 1.00 88.50 98 ILE A O 1
ATOM 735 N N . GLY A 1 99 ? 10.928 6.184 -13.868 1.00 88.31 99 GLY A N 1
ATOM 736 C CA . GLY A 1 99 ? 10.870 4.727 -13.863 1.00 88.31 99 GLY A CA 1
ATOM 737 C C . GLY A 1 99 ? 10.486 4.109 -12.520 1.00 88.31 99 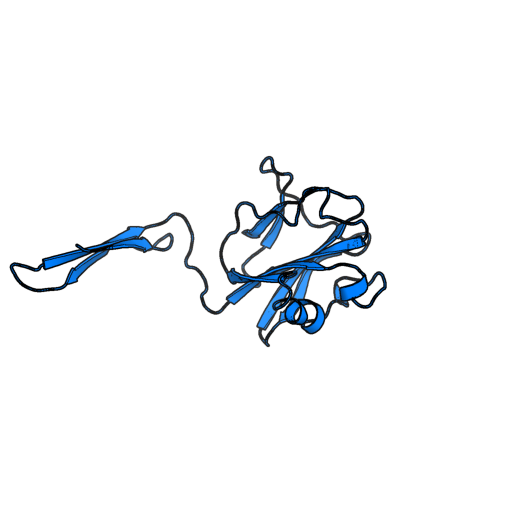GLY A C 1
ATOM 738 O O . GLY A 1 99 ? 10.238 2.907 -12.478 1.00 88.31 99 GLY A O 1
ATOM 739 N N . ASP A 1 100 ? 10.407 4.889 -11.440 1.00 91.12 100 ASP A N 1
ATOM 740 C CA . ASP A 1 100 ? 9.940 4.374 -10.154 1.00 91.12 100 ASP A CA 1
ATOM 741 C C . ASP A 1 100 ? 8.468 3.949 -10.233 1.00 91.12 100 ASP A C 1
ATOM 743 O O . ASP A 1 100 ? 7.622 4.668 -10.768 1.00 91.12 100 ASP A O 1
ATOM 747 N N . TYR A 1 101 ? 8.159 2.792 -9.659 1.00 93.25 101 TYR A N 1
ATOM 748 C CA . TYR A 1 101 ? 6.814 2.250 -9.539 1.00 93.25 101 TYR A CA 1
ATOM 749 C C . TYR A 1 101 ? 6.177 2.769 -8.261 1.00 93.25 101 TYR A C 1
ATOM 751 O O . TYR A 1 101 ? 6.672 2.507 -7.163 1.00 93.25 101 TYR A O 1
ATOM 759 N N . LEU A 1 102 ? 5.048 3.458 -8.391 1.00 93.44 102 LEU A N 1
ATOM 760 C CA . LEU A 1 102 ? 4.170 3.724 -7.257 1.00 93.44 102 LEU A CA 1
ATOM 761 C C . LEU A 1 102 ? 3.369 2.460 -6.971 1.00 93.44 102 LEU A C 1
ATOM 763 O O . LEU A 1 102 ? 2.623 2.001 -7.830 1.00 93.44 102 LEU A O 1
ATOM 767 N N . ILE A 1 103 ? 3.518 1.880 -5.791 1.00 95.00 103 ILE A N 1
ATOM 768 C CA . ILE A 1 103 ? 2.819 0.653 -5.413 1.00 95.00 103 ILE A CA 1
ATOM 769 C C . ILE A 1 103 ? 1.782 0.999 -4.365 1.00 95.00 103 ILE A C 1
ATOM 771 O O . ILE A 1 103 ? 2.120 1.612 -3.353 1.00 95.00 103 ILE A O 1
ATOM 775 N N . VAL A 1 104 ? 0.538 0.581 -4.592 1.00 96.06 104 VAL A N 1
ATOM 776 C CA . VAL A 1 104 ? -0.532 0.647 -3.596 1.00 96.06 104 VAL A CA 1
ATOM 777 C C . VAL A 1 104 ? -1.378 -0.613 -3.680 1.00 96.06 104 VAL A C 1
ATOM 779 O O . VAL A 1 104 ? -2.140 -0.786 -4.623 1.00 96.06 104 VAL A O 1
ATOM 782 N N . ALA A 1 105 ? -1.281 -1.494 -2.694 1.00 96.00 105 ALA A N 1
ATOM 783 C CA . ALA A 1 105 ? -2.196 -2.615 -2.548 1.00 96.00 105 ALA A CA 1
ATOM 784 C C . ALA A 1 105 ? -3.149 -2.343 -1.385 1.00 96.00 105 ALA A C 1
ATOM 786 O O . ALA A 1 105 ? -2.719 -2.167 -0.241 1.00 96.00 105 ALA A O 1
ATOM 787 N N . VAL A 1 106 ? -4.444 -2.309 -1.686 1.00 94.94 106 VAL A N 1
ATOM 788 C CA . VAL A 1 106 ? -5.515 -2.068 -0.712 1.00 94.94 106 VAL A CA 1
ATOM 789 C C . VAL A 1 106 ? -6.510 -3.229 -0.716 1.00 94.94 106 VAL A C 1
ATOM 791 O O . VAL A 1 106 ? -6.638 -3.926 -1.726 1.00 94.94 106 VAL A O 1
ATOM 794 N N . PRO A 1 107 ? -7.208 -3.504 0.394 1.00 93.25 107 PRO A N 1
ATOM 795 C CA . PRO A 1 107 ? -8.266 -4.506 0.399 1.00 93.25 107 PRO A CA 1
ATOM 796 C C . PRO A 1 107 ? -9.405 -4.138 -0.562 1.00 93.25 107 PRO A C 1
ATOM 798 O O . PRO A 1 107 ? -9.614 -2.968 -0.858 1.00 93.25 107 PRO A O 1
ATOM 801 N N . ALA A 1 108 ? -10.193 -5.121 -1.004 1.00 88.69 108 ALA A N 1
ATOM 802 C CA . ALA A 1 108 ? -11.232 -4.926 -2.027 1.00 88.69 108 ALA A CA 1
ATOM 803 C C . ALA A 1 108 ? -12.337 -3.901 -1.686 1.00 88.69 108 ALA A C 1
ATOM 805 O O . ALA A 1 108 ? -13.067 -3.481 -2.579 1.00 88.69 108 ALA A O 1
ATOM 806 N N . ASN A 1 109 ? -12.494 -3.525 -0.416 1.00 87.50 109 ASN A N 1
ATOM 807 C CA . ASN A 1 109 ? -13.432 -2.493 0.028 1.00 87.50 109 ASN A CA 1
ATOM 808 C C . ASN A 1 109 ? -12.875 -1.065 -0.042 1.00 87.50 109 ASN A C 1
ATOM 810 O O . ASN A 1 109 ? -13.614 -0.139 0.278 1.00 87.50 109 ASN A O 1
ATOM 814 N N . TYR A 1 110 ? -11.618 -0.902 -0.451 1.00 90.56 110 TYR A N 1
ATOM 815 C CA . TYR A 1 110 ? -10.966 0.390 -0.588 1.00 90.56 110 TYR A CA 1
ATOM 816 C C . TYR A 1 110 ? -10.611 0.676 -2.041 1.00 90.56 110 TYR A C 1
ATOM 818 O O . TYR A 1 110 ? -10.320 -0.240 -2.815 1.00 90.56 110 TYR A O 1
ATOM 826 N N . THR A 1 111 ? -10.575 1.959 -2.389 1.00 92.81 111 THR A N 1
ATOM 827 C CA . THR A 1 111 ? -10.084 2.424 -3.693 1.00 92.81 111 THR A CA 1
ATOM 828 C C . THR A 1 111 ? -8.975 3.446 -3.495 1.00 92.81 111 THR A C 1
ATOM 830 O O . THR A 1 111 ? -9.090 4.341 -2.659 1.00 92.81 111 THR A O 1
ATOM 833 N N . ALA A 1 112 ? -7.885 3.308 -4.251 1.00 94.00 112 ALA A N 1
ATOM 834 C CA . ALA A 1 112 ? -6.758 4.230 -4.202 1.00 94.00 112 ALA A CA 1
ATOM 835 C C . ALA A 1 112 ? -6.773 5.203 -5.386 1.00 94.00 112 ALA A C 1
ATOM 837 O O . ALA A 1 112 ? -7.088 4.826 -6.515 1.00 94.00 112 ALA A O 1
ATOM 838 N N . TYR A 1 113 ? -6.343 6.435 -5.130 1.00 93.25 113 TYR A N 1
ATOM 839 C CA . TYR A 1 113 ? -6.236 7.510 -6.109 1.00 93.25 113 TYR A CA 1
ATOM 840 C C . TYR A 1 113 ? -4.925 8.272 -5.950 1.00 93.25 113 TYR A C 1
ATOM 842 O O . TYR A 1 113 ? -4.342 8.343 -4.862 1.00 93.25 113 TYR A O 1
ATOM 850 N N . ILE A 1 114 ? -4.509 8.918 -7.034 1.00 89.75 114 ILE A N 1
ATOM 851 C CA . ILE A 1 114 ? -3.491 9.962 -7.000 1.00 89.75 114 ILE A CA 1
ATOM 852 C C . ILE A 1 114 ? -4.165 11.281 -6.637 1.00 89.75 114 ILE A C 1
ATOM 854 O O . ILE A 1 114 ? -5.228 11.599 -7.163 1.00 89.75 114 ILE A O 1
ATOM 858 N N . GLN A 1 115 ? -3.534 12.062 -5.766 1.00 87.06 115 GLN A N 1
ATOM 859 C CA . GLN A 1 115 ? -3.962 13.407 -5.412 1.00 87.06 115 GLN A CA 1
ATOM 860 C C . GLN A 1 115 ? -2.901 14.435 -5.831 1.00 87.06 115 GLN A C 1
ATOM 862 O O . GLN A 1 115 ? -1.703 14.246 -5.614 1.00 87.06 115 GLN A O 1
ATOM 867 N N . ASP A 1 116 ? -3.351 15.556 -6.392 1.00 76.69 116 ASP A N 1
ATOM 868 C CA . ASP A 1 116 ? -2.515 16.664 -6.892 1.00 76.69 116 ASP A CA 1
ATOM 869 C C . ASP A 1 116 ? -1.916 17.565 -5.789 1.00 76.69 116 ASP A C 1
ATOM 871 O O . ASP A 1 116 ? -1.307 18.597 -6.062 1.00 76.69 116 ASP A O 1
ATOM 875 N N . GLY A 1 117 ? -2.109 17.202 -4.518 1.00 74.38 117 GLY A N 1
ATOM 876 C CA . GLY A 1 117 ? -1.687 17.980 -3.354 1.00 74.38 117 GLY A CA 1
ATOM 877 C C . GLY A 1 117 ? -2.626 19.124 -2.961 1.00 74.38 117 GLY A C 1
ATOM 878 O O . GLY A 1 117 ? -2.531 19.577 -1.813 1.00 74.38 117 GLY A O 1
ATOM 879 N N . PHE A 1 118 ? -3.548 19.527 -3.840 1.00 75.62 118 PHE A N 1
ATOM 880 C CA . PHE A 1 118 ? -4.599 20.526 -3.603 1.00 75.62 118 PHE A CA 1
ATOM 881 C C . PHE A 1 118 ? -5.961 19.898 -3.276 1.00 75.62 118 PHE A C 1
ATOM 883 O O . PHE A 1 118 ? -6.890 20.612 -2.903 1.00 75.62 118 PHE A O 1
ATOM 890 N N . GLY A 1 119 ? -6.058 18.569 -3.349 1.00 75.75 119 GLY A N 1
ATOM 891 C CA . GLY A 1 119 ? -7.228 17.798 -2.931 1.00 75.75 119 GLY A CA 1
ATOM 892 C C . GLY A 1 119 ? -7.994 17.163 -4.088 1.00 75.75 119 GLY A C 1
ATOM 893 O O . GLY A 1 119 ? -8.897 16.370 -3.831 1.00 75.75 119 GLY A O 1
ATOM 894 N N . SER A 1 120 ? -7.628 17.452 -5.340 1.00 84.25 120 SER A N 1
ATOM 895 C CA . SER A 1 120 ? -8.235 16.795 -6.500 1.00 84.25 120 SER A CA 1
ATOM 896 C C . SER A 1 120 ? -7.679 15.384 -6.631 1.00 84.25 120 SER A C 1
ATOM 898 O O . SER A 1 120 ? -6.463 15.192 -6.568 1.00 84.25 120 SER A O 1
ATOM 900 N N . THR A 1 121 ? -8.556 14.402 -6.832 1.00 89.38 121 THR A N 1
ATOM 901 C CA . THR A 1 121 ? -8.178 13.002 -7.042 1.00 89.38 121 THR A CA 1
ATOM 902 C C . THR A 1 121 ? -8.226 12.626 -8.521 1.00 89.38 121 THR A C 1
ATOM 904 O O . THR A 1 121 ? -8.964 13.203 -9.321 1.00 89.38 121 THR A O 1
ATOM 907 N N . SER A 1 122 ? -7.397 11.668 -8.918 1.00 88.25 122 SER A N 1
ATOM 908 C CA . SER A 1 122 ? -7.335 11.109 -10.269 1.00 88.25 122 SER A CA 1
ATOM 909 C C . SER A 1 122 ? -6.991 9.624 -10.203 1.00 88.25 122 SER A C 1
ATOM 911 O O . SER A 1 122 ? -6.350 9.161 -9.257 1.00 88.25 122 SER A O 1
ATOM 913 N N . THR A 1 123 ? -7.436 8.866 -11.200 1.00 92.12 123 THR A N 1
ATOM 914 C CA . THR A 1 123 ? -7.077 7.452 -11.346 1.00 92.12 123 THR A CA 1
ATOM 915 C C . THR A 1 123 ? -5.619 7.303 -11.767 1.00 92.12 123 THR A C 1
ATOM 917 O O . THR A 1 123 ? -5.032 8.220 -12.345 1.00 92.12 123 THR A O 1
ATOM 920 N N . PHE A 1 124 ? -5.044 6.132 -11.511 1.00 90.69 124 PHE A N 1
ATOM 921 C CA . PHE A 1 124 ? -3.696 5.814 -11.972 1.00 90.69 124 PHE A CA 1
ATOM 922 C C . PHE A 1 124 ? -3.652 5.664 -13.500 1.00 90.69 124 PHE A C 1
ATOM 924 O O . PHE A 1 124 ? -4.604 5.180 -14.114 1.00 90.69 124 PHE A O 1
ATOM 931 N N . PHE A 1 125 ? -2.548 6.086 -14.120 1.00 86.38 125 PHE A N 1
ATOM 932 C CA . PHE A 1 125 ? -2.343 5.981 -15.566 1.00 86.38 125 PHE A CA 1
ATOM 933 C C . PHE A 1 125 ? -1.994 4.547 -15.979 1.00 86.38 125 PHE A C 1
ATOM 935 O O . PHE A 1 125 ? -0.897 4.069 -15.700 1.00 86.38 125 PHE A O 1
ATOM 942 N N . GLU A 1 126 ? -2.891 3.882 -16.706 1.00 86.75 126 GLU A N 1
ATOM 943 C CA . GLU A 1 126 ? -2.734 2.470 -17.094 1.00 86.75 126 GLU A CA 1
ATOM 944 C C . GLU A 1 126 ? -1.989 2.257 -18.428 1.00 86.75 126 GLU A C 1
ATOM 946 O O . GLU A 1 126 ? -1.514 1.156 -18.690 1.00 86.75 126 GLU A O 1
ATOM 951 N N . GLU A 1 127 ? -1.831 3.292 -19.264 1.00 76.06 127 GLU A N 1
ATOM 952 C CA . GLU A 1 127 ? -1.377 3.139 -20.662 1.00 76.06 127 GLU A CA 1
ATOM 953 C C . GLU A 1 127 ? 0.084 2.688 -20.841 1.00 76.06 127 GLU A C 1
ATOM 955 O O . GLU A 1 127 ? 0.405 2.039 -21.835 1.00 76.06 127 GLU A O 1
ATOM 960 N N . ILE A 1 128 ? 0.985 3.041 -19.918 1.00 68.62 128 ILE A N 1
ATOM 961 C CA . ILE A 1 128 ? 2.434 2.798 -20.081 1.00 68.62 128 ILE A CA 1
ATOM 962 C C . ILE A 1 128 ? 2.884 1.555 -19.299 1.00 68.62 128 ILE A C 1
ATOM 964 O O . ILE A 1 128 ? 3.735 0.806 -19.773 1.00 68.62 128 ILE A O 1
ATOM 968 N N . ALA A 1 129 ? 2.291 1.348 -18.122 1.00 76.44 129 ALA A N 1
ATOM 969 C CA . ALA A 1 129 ? 2.349 0.172 -17.252 1.00 76.44 129 ALA A CA 1
ATOM 970 C C . ALA A 1 129 ? 1.814 0.651 -15.900 1.00 76.44 129 ALA A C 1
ATOM 972 O O . ALA A 1 129 ? 2.580 1.032 -15.017 1.00 76.44 129 ALA A O 1
ATOM 973 N N . GLY A 1 130 ? 0.497 0.725 -15.772 1.00 87.00 130 GLY A N 1
ATOM 974 C CA . GLY A 1 130 ? -0.153 1.056 -14.510 1.00 87.00 130 GLY A CA 1
ATOM 975 C C . GLY A 1 130 ? -1.248 0.063 -14.190 1.00 87.00 130 GLY A C 1
ATOM 976 O O . GLY A 1 130 ? -1.565 -0.823 -14.984 1.00 87.00 130 GLY A O 1
ATOM 977 N N . ALA A 1 131 ? -1.815 0.216 -13.009 1.00 93.25 131 ALA A N 1
ATOM 978 C CA . ALA A 1 131 ? -2.971 -0.531 -12.574 1.00 93.25 131 ALA A CA 1
ATOM 979 C C . ALA A 1 131 ? -3.919 0.392 -11.830 1.00 93.25 131 ALA A C 1
ATOM 981 O O . ALA A 1 131 ? -3.498 1.189 -10.989 1.00 93.25 131 ALA A O 1
ATOM 982 N N . ASN A 1 132 ? -5.207 0.222 -12.093 1.00 94.12 132 ASN A N 1
ATOM 983 C CA . ASN A 1 132 ? -6.262 0.905 -11.370 1.00 94.12 132 ASN A CA 1
ATOM 984 C C . ASN A 1 132 ? -7.192 -0.103 -10.670 1.00 94.12 132 ASN A C 1
ATOM 986 O O . ASN A 1 132 ? -8.409 -0.074 -10.841 1.00 94.12 132 ASN A O 1
ATOM 990 N N . GLY A 1 133 ? -6.606 -1.021 -9.888 1.00 92.75 133 GLY A N 1
ATOM 991 C CA . GLY A 1 133 ? -7.344 -2.012 -9.098 1.00 92.75 133 GLY A CA 1
ATOM 992 C C . GLY A 1 133 ? -7.358 -3.416 -9.704 1.00 92.75 133 GLY A C 1
ATOM 993 O O . GLY A 1 133 ? -8.409 -4.061 -9.770 1.00 92.75 133 GLY A O 1
ATOM 994 N N . ILE A 1 134 ? -6.194 -3.911 -10.130 1.00 94.81 134 ILE A N 1
ATOM 995 C CA . ILE A 1 134 ? -6.040 -5.308 -10.567 1.00 94.81 134 ILE A CA 1
ATOM 996 C C . ILE A 1 134 ? -5.919 -6.246 -9.363 1.00 94.81 134 ILE A C 1
ATOM 998 O O . ILE A 1 134 ? -5.483 -5.833 -8.291 1.00 94.81 134 ILE A O 1
ATOM 1002 N N . ASP A 1 135 ? -6.297 -7.511 -9.521 1.00 95.69 135 ASP A N 1
ATOM 1003 C CA . ASP A 1 135 ? -6.210 -8.482 -8.429 1.00 95.69 135 ASP A CA 1
ATOM 1004 C C . ASP A 1 135 ? -4.759 -8.905 -8.155 1.00 95.69 135 ASP A C 1
ATOM 1006 O O . ASP A 1 135 ? -4.017 -9.268 -9.069 1.00 95.69 135 ASP A O 1
ATOM 1010 N N . ILE A 1 136 ? -4.373 -8.900 -6.879 1.00 94.94 136 ILE A N 1
ATOM 1011 C CA . ILE A 1 136 ? -3.118 -9.472 -6.384 1.00 94.94 136 ILE A CA 1
ATOM 1012 C C . ILE A 1 136 ? -3.374 -10.222 -5.077 1.00 94.94 136 ILE A C 1
ATOM 1014 O O . ILE A 1 136 ? -4.196 -9.824 -4.254 1.00 94.94 136 ILE A O 1
ATOM 1018 N N . THR A 1 137 ? -2.652 -11.318 -4.857 1.00 93.00 137 THR A N 1
ATOM 1019 C CA . THR A 1 137 ? -2.704 -12.056 -3.589 1.00 93.00 137 THR A CA 1
ATOM 1020 C C . THR A 1 137 ? -1.480 -11.718 -2.745 1.00 93.00 137 THR A C 1
ATOM 1022 O O . THR A 1 137 ? -0.369 -12.039 -3.150 1.00 93.00 137 THR A O 1
ATOM 1025 N N . LEU A 1 138 ? -1.672 -11.107 -1.573 1.00 89.75 138 LEU A N 1
ATOM 1026 C CA . LEU A 1 138 ? -0.615 -10.796 -0.601 1.00 89.75 138 LEU A CA 1
ATOM 1027 C C . LEU A 1 138 ? -0.892 -11.548 0.700 1.00 89.75 138 LEU A C 1
ATOM 1029 O O . LEU A 1 138 ? -2.012 -11.507 1.199 1.00 89.75 138 LEU A O 1
ATOM 1033 N N . GLU A 1 139 ? 0.108 -12.245 1.250 1.00 86.00 139 GLU A N 1
ATOM 1034 C CA . GLU A 1 139 ? -0.017 -12.994 2.518 1.00 86.00 139 GLU A CA 1
ATOM 1035 C C . GLU A 1 139 ? -1.260 -13.920 2.573 1.00 86.00 139 GLU A C 1
ATOM 1037 O O . GLU A 1 139 ? -1.876 -14.105 3.616 1.00 86.00 139 GLU A O 1
ATOM 1042 N N . SER A 1 140 ? -1.628 -14.538 1.442 1.00 83.06 140 SER A N 1
ATOM 1043 C CA . SER A 1 140 ? -2.831 -15.387 1.275 1.00 83.06 140 SER A CA 1
ATOM 1044 C C . SER A 1 140 ? -4.189 -14.664 1.311 1.00 83.06 140 SER A C 1
ATOM 1046 O O . SER A 1 140 ? -5.227 -15.325 1.322 1.00 83.06 140 SER A O 1
ATOM 1048 N N . ALA A 1 141 ? -4.211 -13.332 1.275 1.00 88.38 141 ALA A N 1
ATOM 1049 C CA . ALA A 1 141 ? -5.420 -12.523 1.141 1.00 88.38 141 ALA A CA 1
ATOM 1050 C C . ALA A 1 141 ? -5.469 -11.805 -0.220 1.00 88.38 141 ALA A C 1
ATOM 1052 O O . ALA A 1 141 ? -4.439 -11.512 -0.825 1.00 88.38 141 ALA A O 1
ATOM 1053 N N . GLN A 1 142 ? -6.682 -11.552 -0.719 1.00 92.62 142 GLN A N 1
ATOM 1054 C CA . GLN A 1 142 ? -6.908 -10.841 -1.981 1.00 92.62 142 GLN A CA 1
ATOM 1055 C C . GLN A 1 142 ? -6.895 -9.328 -1.760 1.00 92.62 142 GLN A C 1
ATOM 1057 O O . GLN A 1 142 ? -7.590 -8.812 -0.880 1.00 92.62 142 GLN A O 1
ATOM 1062 N N . TYR A 1 143 ? -6.144 -8.636 -2.606 1.00 95.12 143 TYR A N 1
ATOM 1063 C CA . TYR A 1 143 ? -5.987 -7.191 -2.622 1.00 95.12 143 TYR A CA 1
ATOM 1064 C C . TYR A 1 143 ? -6.187 -6.656 -4.036 1.00 95.12 143 TYR A C 1
ATOM 1066 O O . TYR A 1 143 ? -6.064 -7.373 -5.031 1.00 95.12 143 TYR A O 1
ATOM 1074 N N . LYS A 1 144 ? -6.470 -5.362 -4.107 1.00 96.19 144 LYS A N 1
ATOM 1075 C CA . LYS A 1 144 ? -6.494 -4.575 -5.328 1.00 96.19 144 LYS A CA 1
ATOM 1076 C C . LYS A 1 144 ? -5.203 -3.775 -5.414 1.00 96.19 144 LYS A C 1
ATOM 1078 O O . LYS A 1 144 ? -4.911 -2.973 -4.527 1.00 96.19 144 LYS A O 1
ATOM 1083 N N . LEU A 1 145 ? -4.424 -4.029 -6.459 1.00 96.06 145 LEU A N 1
ATOM 1084 C CA . LEU A 1 145 ? -3.191 -3.321 -6.763 1.00 96.06 145 LEU A CA 1
ATOM 1085 C C . LEU A 1 145 ? -3.491 -2.122 -7.662 1.00 96.06 145 LEU A C 1
ATOM 1087 O O . LEU A 1 145 ? -4.098 -2.246 -8.729 1.00 96.06 145 LEU A O 1
ATOM 1091 N N . TYR A 1 146 ? -3.012 -0.973 -7.219 1.00 96.25 146 TYR A N 1
ATOM 1092 C CA . TYR A 1 146 ? -3.026 0.296 -7.911 1.00 96.25 146 TYR A CA 1
ATOM 1093 C C . TYR A 1 146 ? -1.598 0.808 -8.036 1.00 96.25 146 TYR A C 1
ATOM 1095 O O . TYR A 1 146 ? -0.727 0.498 -7.214 1.00 96.25 146 TYR A O 1
ATOM 1103 N N . GLY A 1 147 ? -1.357 1.611 -9.060 1.00 94.00 147 GLY A N 1
ATOM 1104 C CA . GLY A 1 147 ? -0.056 2.210 -9.255 1.00 94.00 147 GLY A CA 1
ATOM 1105 C C . GLY A 1 147 ? 0.220 2.625 -10.682 1.00 94.00 147 GLY A C 1
ATOM 1106 O O . GLY A 1 147 ? -0.512 2.293 -11.609 1.00 94.00 147 GLY A O 1
ATOM 1107 N N . GLN A 1 148 ? 1.309 3.358 -10.847 1.00 92.75 148 GLN A N 1
ATOM 1108 C CA . GLN A 1 148 ? 1.852 3.709 -12.148 1.00 92.75 148 GLN A CA 1
ATOM 1109 C C . GLN A 1 148 ? 3.357 3.926 -12.043 1.00 92.75 148 GLN A C 1
ATOM 1111 O O . GLN A 1 148 ? 3.887 4.222 -10.967 1.00 92.75 148 GLN A O 1
ATOM 1116 N N . ILE A 1 149 ? 4.020 3.869 -13.191 1.00 91.62 149 ILE A N 1
ATOM 1117 C CA . ILE A 1 149 ? 5.411 4.287 -13.321 1.00 91.62 149 ILE A CA 1
ATOM 1118 C C . ILE A 1 149 ? 5.488 5.816 -13.394 1.00 91.62 149 ILE A C 1
ATOM 1120 O O . ILE A 1 149 ? 4.730 6.461 -14.124 1.00 91.62 149 ILE A O 1
ATOM 1124 N N . LEU A 1 150 ? 6.434 6.407 -12.669 1.00 89.31 150 LEU A N 1
ATOM 1125 C CA . LEU A 1 150 ? 6.744 7.829 -12.771 1.00 89.31 150 LEU A CA 1
ATOM 1126 C C . LEU A 1 150 ? 7.444 8.137 -14.099 1.00 89.31 150 LEU A C 1
ATOM 1128 O O . LEU A 1 150 ? 8.547 7.662 -14.369 1.00 89.31 150 LEU A O 1
ATOM 1132 N N . SER A 1 151 ? 6.826 8.982 -14.922 1.00 85.31 151 SER A N 1
ATOM 1133 C CA . SER A 1 151 ? 7.418 9.495 -16.166 1.00 85.31 151 SER A CA 1
ATOM 1134 C C . SER A 1 151 ? 8.329 10.709 -15.944 1.00 85.31 151 SER A C 1
ATOM 1136 O O . SER A 1 151 ? 9.130 11.052 -16.813 1.00 85.31 151 SER A O 1
ATOM 1138 N N . ALA A 1 152 ? 8.229 11.344 -14.777 1.00 85.25 152 ALA A N 1
ATOM 1139 C CA . ALA A 1 152 ? 9.019 12.493 -14.361 1.00 85.25 152 ALA A CA 1
ATOM 1140 C C . ALA A 1 152 ? 9.226 12.469 -12.841 1.00 85.25 152 ALA A C 1
ATOM 1142 O O . ALA A 1 152 ? 8.421 11.896 -12.102 1.00 85.25 152 ALA A O 1
ATOM 1143 N N . LYS A 1 153 ? 10.284 13.139 -12.379 1.00 86.81 153 LYS A N 1
ATOM 1144 C CA . LYS A 1 153 ? 10.451 13.450 -10.959 1.00 86.81 153 LYS A CA 1
ATOM 1145 C C . LYS A 1 153 ? 9.330 14.383 -10.525 1.00 86.81 153 LYS A C 1
ATOM 1147 O O . LYS A 1 153 ? 9.113 15.410 -11.165 1.00 86.81 153 LYS A O 1
ATOM 1152 N N . CYS A 1 154 ? 8.583 14.005 -9.501 1.00 78.38 154 CYS A N 1
ATOM 1153 C CA . CYS A 1 154 ? 7.453 14.793 -9.031 1.00 78.38 154 CYS A CA 1
ATOM 1154 C C . CYS A 1 154 ? 7.051 14.387 -7.619 1.00 78.38 154 CYS A C 1
ATOM 1156 O O . CYS A 1 154 ? 7.342 13.287 -7.155 1.00 78.38 154 CYS A O 1
ATOM 1158 N N . LYS A 1 155 ? 6.333 15.286 -6.953 1.00 84.69 155 LYS A N 1
ATOM 1159 C CA . LYS A 1 155 ? 5.656 14.978 -5.702 1.00 84.69 155 LYS A CA 1
ATOM 1160 C C . LYS A 1 155 ? 4.287 14.387 -6.007 1.00 84.69 155 LYS A C 1
ATOM 1162 O O . LYS A 1 155 ? 3.460 15.051 -6.629 1.00 84.69 155 LYS A O 1
ATOM 1167 N N . VAL A 1 156 ? 4.043 13.163 -5.549 1.00 82.81 156 VAL A N 1
ATOM 1168 C CA . VAL A 1 156 ? 2.760 12.473 -5.738 1.00 82.81 156 VAL A CA 1
ATOM 1169 C C . VAL A 1 156 ? 2.164 12.137 -4.383 1.00 82.81 156 VAL A C 1
ATOM 1171 O O . VAL A 1 156 ? 2.861 11.627 -3.502 1.00 82.81 156 VAL A O 1
ATOM 1174 N N . PHE A 1 157 ? 0.871 12.410 -4.218 1.00 89.19 157 PHE A N 1
ATOM 1175 C CA . PHE A 1 157 ? 0.134 12.056 -3.012 1.00 89.19 157 PHE A CA 1
ATOM 1176 C C . PHE A 1 157 ? -0.832 10.900 -3.276 1.00 89.19 157 PHE A C 1
ATOM 1178 O O . PHE A 1 157 ? -1.460 10.829 -4.328 1.00 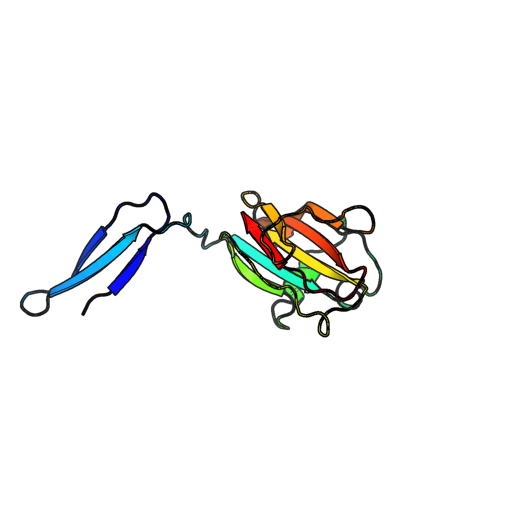89.19 157 PHE A O 1
ATOM 1185 N N . LEU A 1 158 ? -0.956 10.014 -2.296 1.00 90.62 158 LEU A N 1
ATOM 1186 C CA . LEU A 1 158 ? -1.930 8.941 -2.211 1.00 90.62 158 LEU A CA 1
ATOM 1187 C C . LEU A 1 158 ? -3.167 9.411 -1.452 1.00 90.62 158 LEU A C 1
ATOM 1189 O O . LEU A 1 158 ? -3.048 9.982 -0.362 1.00 90.62 158 LEU A O 1
ATOM 1193 N N . TYR A 1 159 ? -4.326 9.065 -1.995 1.00 89.69 159 TYR A N 1
ATOM 1194 C CA . TYR A 1 159 ? -5.610 9.085 -1.311 1.00 89.69 159 TYR A CA 1
ATOM 1195 C C . TYR A 1 159 ? -6.232 7.681 -1.347 1.00 89.69 159 TYR A C 1
ATOM 1197 O O . TYR A 1 159 ? -6.207 7.039 -2.396 1.00 89.69 159 TYR A O 1
ATOM 1205 N N . VAL A 1 160 ? -6.768 7.196 -0.226 1.00 88.44 160 VAL A N 1
ATOM 1206 C CA . VAL A 1 160 ? -7.480 5.906 -0.139 1.00 88.44 160 VAL A CA 1
ATOM 1207 C C . VAL A 1 160 ? -8.828 6.117 0.542 1.00 88.44 160 VAL A C 1
ATOM 1209 O O . VAL A 1 160 ? -8.870 6.638 1.662 1.00 88.44 160 VAL A O 1
ATOM 1212 N N . GLU A 1 161 ? -9.906 5.686 -0.115 1.00 86.38 161 GLU A N 1
ATOM 1213 C CA . GLU A 1 161 ? -11.290 5.774 0.382 1.00 86.38 161 GLU A CA 1
ATOM 1214 C C . GLU A 1 161 ? -11.921 4.423 0.688 1.00 86.38 161 GLU A C 1
ATOM 1216 O O . GLU A 1 161 ? -11.585 3.446 -0.020 1.00 86.38 161 GLU A O 1
#

Foldseek 3Di:
DEEEAEDAAPDDKDWDWDDDPPPIYIYIYHYDPWHDFQQPFKKKWEKDACVLQPVDDDAPVSRALCSRVVCCVVPRIDIDGDTWDQKDKNDALVPDDQFMKTKIWGAPVKFKFKDPVVRDTDAADPPPHWARFDWYAHPNHITTIGIDGHRHRHIIIMTMD

Secondary structure (DSSP, 8-state):
---EEEEPTTPPPEEEEES-TT--EEEEEEE-SSPPPEEEEEEEEEEE-GGGGTSS---GGG--HHHHHGGGTTTSEEEEEE--EEEEE---TTT--TTPEEEEEEETT--EEEE-SSS-EE----TTTEEEEEEEEETTEEEEEEEEB-SS----EEEE-

Sequence (161 aa):
MGTVSTLPLGQDATVTMTGTFPDVVLNFGIPGTQPAQEIDKFIYYGRLPIADVGGSVIQYSAITADMITSHLTDNKINKIPASKLEKVCFGEEDETAIGDYLIVAVPANYTAYIQDGFGSTSTFFEEIAGANGIDITLESAQYKLYGQILSAKCKVFLYVE